Protein AF-A0A2S6T7G2-F1 (afdb_monomer_lite)

Secondary structure (DSSP, 8-state):
-HHHHHT--S-TTHHHHHHHHHHHHHHHHH-EEEEETTTSHHHHHHHHHHHHTT-SEEEEEES-HHHHHHHHHHHHHSS----SEEEEEE--TTSHHHHHHHHH----SEEEE-------

Structure (mmCIF, N/CA/C/O backbone):
data_AF-A0A2S6T7G2-F1
#
_entry.id   AF-A0A2S6T7G2-F1
#
loop_
_atom_site.group_PDB
_atom_site.id
_atom_site.type_symbol
_atom_site.label_atom_id
_atom_site.label_alt_id
_atom_site.label_comp_id
_atom_site.label_asym_id
_atom_site.label_entity_id
_atom_site.label_seq_id
_atom_site.pdbx_PDB_ins_code
_atom_site.Cartn_x
_atom_site.Cartn_y
_atom_site.Cartn_z
_atom_site.occupancy
_atom_site.B_iso_or_equiv
_atom_site.auth_seq_id
_atom_site.auth_comp_id
_atom_site.auth_asym_id
_atom_site.auth_atom_id
_atom_site.pdbx_PDB_model_num
ATOM 1 N N . MET A 1 1 ? 19.749 3.177 -12.377 1.00 68.62 1 MET A N 1
ATOM 2 C CA . MET A 1 1 ? 19.910 1.709 -12.486 1.00 68.62 1 MET A CA 1
ATOM 3 C C . MET A 1 1 ? 18.834 1.037 -13.349 1.00 68.62 1 MET A C 1
ATOM 5 O O . MET A 1 1 ? 19.197 0.583 -14.418 1.00 68.62 1 MET A O 1
ATOM 9 N N . ILE A 1 2 ? 17.538 0.976 -12.985 1.00 82.56 2 ILE A N 1
ATOM 10 C CA . ILE A 1 2 ? 16.505 0.377 -1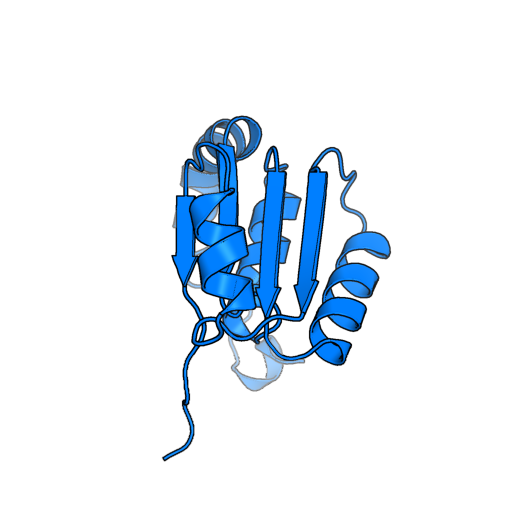3.880 1.00 82.56 2 ILE A CA 1
ATOM 11 C C . ILE A 1 2 ? 16.219 1.257 -15.110 1.00 82.56 2 ILE A C 1
ATOM 13 O O . ILE A 1 2 ? 16.160 0.752 -16.223 1.00 82.56 2 ILE A O 1
ATOM 17 N N . GLU A 1 3 ? 16.088 2.570 -14.927 1.00 83.06 3 GLU A N 1
ATOM 18 C CA . GLU A 1 3 ? 15.841 3.527 -16.020 1.00 83.06 3 GLU A CA 1
ATOM 19 C C . GLU A 1 3 ? 16.959 3.518 -17.073 1.00 83.06 3 GLU A C 1
ATOM 21 O O . GLU A 1 3 ? 16.685 3.473 -18.270 1.00 83.06 3 GLU A O 1
ATOM 26 N N . GLU A 1 4 ? 18.217 3.459 -16.623 1.00 89.94 4 GLU A N 1
ATOM 27 C CA . GLU A 1 4 ? 19.400 3.325 -17.486 1.00 89.94 4 GLU A CA 1
ATOM 28 C C . GLU A 1 4 ? 19.400 1.998 -18.253 1.00 89.94 4 GLU A C 1
ATOM 30 O O . GLU A 1 4 ? 19.684 1.987 -19.447 1.00 89.94 4 GLU A O 1
ATOM 35 N N . LEU A 1 5 ? 19.037 0.889 -17.594 1.00 91.81 5 LEU A N 1
ATOM 36 C CA . LEU A 1 5 ? 18.930 -0.428 -18.236 1.00 91.81 5 LEU A CA 1
ATOM 37 C C . LEU A 1 5 ? 17.837 -0.463 -19.310 1.00 91.81 5 LEU A C 1
ATOM 39 O O . LEU A 1 5 ? 17.988 -1.146 -20.319 1.00 91.81 5 LEU A O 1
ATOM 43 N N . LEU A 1 6 ? 16.736 0.256 -19.091 1.00 92.12 6 LEU A N 1
ATOM 44 C CA . LEU A 1 6 ? 15.605 0.306 -20.017 1.00 92.12 6 LEU A CA 1
ATOM 45 C C . LEU A 1 6 ? 15.725 1.425 -21.061 1.00 92.12 6 LEU A C 1
ATOM 47 O O . LEU A 1 6 ? 14.897 1.483 -21.970 1.00 92.12 6 LEU A O 1
ATOM 51 N N . GLY A 1 7 ? 16.707 2.324 -20.928 1.00 92.06 7 GLY A N 1
ATOM 52 C CA . GLY A 1 7 ? 16.816 3.536 -21.744 1.00 92.06 7 GLY A CA 1
ATOM 53 C C . GLY A 1 7 ? 15.603 4.465 -21.607 1.00 92.06 7 GLY A C 1
ATOM 54 O O . GLY A 1 7 ? 15.262 5.176 -22.550 1.00 92.06 7 GLY A O 1
ATOM 55 N N . ARG A 1 8 ? 14.910 4.420 -20.461 1.00 88.38 8 ARG A N 1
ATOM 56 C CA . ARG A 1 8 ? 13.680 5.177 -20.188 1.00 88.38 8 ARG A CA 1
ATOM 57 C C . ARG A 1 8 ? 13.848 5.970 -18.904 1.00 88.38 8 ARG A C 1
ATOM 59 O O . ARG A 1 8 ? 13.723 5.408 -17.823 1.00 88.38 8 ARG A O 1
ATOM 66 N N . PHE A 1 9 ? 14.113 7.262 -19.054 1.00 89.81 9 PHE A N 1
ATOM 67 C CA . PHE A 1 9 ? 14.349 8.193 -17.945 1.00 89.81 9 PHE A CA 1
ATOM 68 C C . PHE A 1 9 ? 13.085 8.926 -17.486 1.00 89.81 9 PHE A C 1
ATOM 70 O O . PHE A 1 9 ? 13.090 9.575 -16.448 1.00 89.81 9 PHE A O 1
ATOM 77 N N . GLU A 1 10 ? 11.998 8.822 -18.251 1.00 87.31 10 GLU A N 1
ATOM 78 C CA . GLU A 1 10 ? 10.711 9.413 -17.900 1.00 87.31 10 GLU A CA 1
ATOM 79 C C . GLU A 1 10 ? 9.617 8.348 -17.908 1.00 87.31 10 GLU A C 1
ATOM 81 O O . GLU A 1 10 ? 9.566 7.472 -18.780 1.00 87.31 10 GLU A O 1
ATOM 86 N N . SER A 1 11 ? 8.721 8.428 -16.922 1.00 88.69 11 SER A N 1
ATOM 87 C CA . SER A 1 11 ? 7.520 7.600 -16.897 1.00 88.69 11 SER A CA 1
ATOM 88 C C . SER A 1 11 ? 6.578 8.028 -18.019 1.00 88.69 11 SER A C 1
ATOM 90 O O . SER A 1 11 ? 6.274 9.213 -18.166 1.00 88.69 11 SER A O 1
ATOM 92 N N . VAL A 1 12 ? 6.031 7.055 -18.749 1.00 91.19 12 VAL A N 1
ATOM 93 C CA . VAL A 1 12 ? 5.001 7.300 -19.774 1.00 91.19 12 VAL A CA 1
ATOM 94 C C . VAL A 1 12 ? 3.708 7.888 -19.195 1.00 91.19 12 VAL A C 1
ATOM 96 O O . VAL A 1 12 ? 2.911 8.438 -19.941 1.00 91.19 12 VAL A O 1
ATOM 99 N N . PHE A 1 13 ? 3.520 7.812 -17.873 1.00 93.38 13 PHE A N 1
ATOM 100 C CA . PHE A 1 13 ? 2.359 8.352 -17.162 1.00 93.38 13 PHE A CA 1
ATOM 101 C C . PHE A 1 13 ? 2.640 9.691 -16.468 1.00 93.38 13 PHE A C 1
ATOM 103 O O . PHE A 1 13 ? 1.817 10.144 -15.680 1.00 93.38 13 PHE A O 1
ATOM 110 N N . THR A 1 14 ? 3.796 10.326 -16.702 1.00 93.06 14 THR A N 1
ATOM 111 C CA . THR A 1 14 ? 4.186 11.550 -15.973 1.00 93.06 14 THR A CA 1
ATOM 112 C C . THR A 1 14 ? 3.153 12.663 -16.136 1.00 93.06 14 THR A C 1
ATOM 114 O O . THR A 1 14 ? 2.716 13.243 -15.144 1.00 93.06 14 THR A O 1
ATOM 117 N N . SER A 1 15 ? 2.731 12.943 -17.370 1.00 94.69 15 SER A N 1
ATOM 118 C CA . SER A 1 15 ? 1.760 14.003 -17.656 1.00 94.69 15 SER A CA 1
ATOM 119 C C . SER A 1 15 ? 0.401 13.720 -17.015 1.00 94.69 15 SER A C 1
ATOM 121 O O . SER A 1 15 ? -0.127 14.580 -16.314 1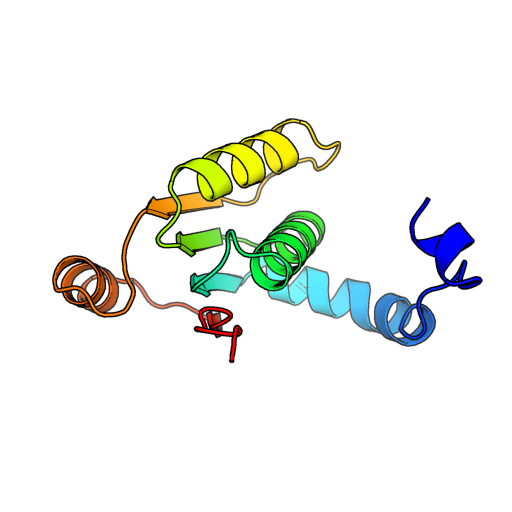.00 94.69 15 SER A O 1
ATOM 123 N N . ASP A 1 16 ? -0.117 12.501 -17.181 1.00 96.62 16 ASP A N 1
ATOM 124 C CA . ASP A 1 16 ? -1.407 12.094 -16.612 1.00 96.62 16 ASP A CA 1
ATOM 125 C C . ASP A 1 16 ? -1.381 12.133 -15.082 1.00 96.62 16 ASP A C 1
ATOM 127 O O . ASP A 1 16 ? -2.302 12.645 -14.444 1.00 96.62 16 ASP A O 1
ATOM 131 N N . PHE A 1 17 ? -0.289 11.652 -14.484 1.00 94.50 17 PHE A N 1
ATOM 132 C CA . PHE A 1 17 ? -0.110 11.669 -13.040 1.00 94.50 17 PHE A CA 1
ATOM 133 C C . PHE A 1 17 ? -0.113 13.096 -12.501 1.00 94.50 17 PHE A C 1
ATOM 135 O O . PHE A 1 17 ? -0.818 13.372 -11.538 1.00 94.50 17 PHE A O 1
ATOM 142 N N . MET A 1 18 ? 0.631 14.015 -13.124 1.00 95.19 18 MET A N 1
ATOM 143 C CA . MET A 1 18 ? 0.701 15.408 -12.672 1.00 95.19 18 MET A CA 1
ATOM 144 C C . MET A 1 18 ? -0.648 16.126 -12.784 1.00 95.19 18 MET A C 1
ATOM 146 O O . MET A 1 18 ? -0.958 16.943 -11.922 1.00 95.19 18 MET A O 1
ATOM 150 N N . LEU A 1 19 ? -1.462 15.794 -13.790 1.00 97.31 19 LEU A N 1
ATOM 151 C CA . LEU A 1 19 ? -2.813 16.343 -13.944 1.00 97.31 19 LEU A CA 1
ATOM 152 C C . LEU A 1 19 ? -3.789 15.813 -12.885 1.00 97.31 19 LEU A C 1
ATOM 154 O O . LEU A 1 19 ? -4.635 16.563 -12.407 1.00 97.31 19 LEU A O 1
ATOM 158 N N . ALA A 1 20 ? -3.677 14.537 -12.511 1.00 96.62 20 ALA A N 1
ATOM 159 C CA . ALA A 1 20 ? -4.590 13.899 -11.564 1.00 96.62 20 ALA A CA 1
ATOM 160 C C . ALA A 1 20 ? -4.128 13.985 -10.099 1.00 96.62 20 ALA A C 1
ATOM 162 O O . ALA A 1 20 ? -4.915 13.700 -9.197 1.00 96.62 20 ALA A O 1
ATOM 163 N N . LYS A 1 21 ? -2.861 14.336 -9.842 1.00 95.69 21 LYS A N 1
ATOM 164 C CA . LYS A 1 21 ? -2.207 14.188 -8.533 1.00 95.69 21 LYS A CA 1
ATOM 165 C C . LYS A 1 21 ? -2.980 14.835 -7.394 1.00 95.69 21 LYS A C 1
ATOM 167 O O . LYS A 1 21 ? -3.178 14.188 -6.370 1.00 95.69 21 LYS A O 1
ATOM 172 N N . ASP A 1 22 ? -3.407 16.081 -7.565 1.00 96.81 22 ASP A N 1
ATOM 173 C CA . ASP A 1 22 ? -4.077 16.823 -6.496 1.00 96.81 22 ASP A CA 1
ATOM 174 C C . ASP A 1 22 ? -5.459 16.237 -6.195 1.00 96.81 22 ASP A C 1
ATOM 176 O O . ASP A 1 22 ? -5.806 16.057 -5.032 1.00 96.81 22 ASP A O 1
ATOM 180 N N . THR A 1 23 ? -6.207 15.833 -7.226 1.00 97.94 23 THR A N 1
ATOM 181 C CA . THR A 1 23 ? -7.486 15.127 -7.065 1.00 97.94 23 THR A CA 1
ATOM 182 C C . THR A 1 23 ? -7.300 13.764 -6.400 1.00 97.94 23 THR A C 1
ATOM 184 O O . THR A 1 23 ? -8.046 13.420 -5.488 1.00 97.94 23 THR A O 1
ATOM 187 N N . MET A 1 24 ? -6.285 12.995 -6.808 1.00 96.81 24 MET A N 1
ATOM 188 C CA . MET A 1 24 ? -5.974 11.703 -6.190 1.00 96.81 24 MET A CA 1
ATOM 189 C C . MET A 1 24 ? -5.556 11.860 -4.732 1.00 96.81 24 MET A C 1
ATOM 191 O O . MET A 1 24 ? -5.955 11.053 -3.900 1.00 96.81 24 MET A O 1
ATOM 195 N N . LYS A 1 25 ? -4.763 12.888 -4.414 1.00 96.19 25 LYS A N 1
ATOM 196 C CA . LYS A 1 25 ? -4.354 13.192 -3.041 1.00 96.19 25 LYS A CA 1
ATOM 197 C C . LYS A 1 25 ? -5.562 13.562 -2.185 1.00 96.19 25 LYS A C 1
ATOM 199 O O . LYS A 1 25 ? -5.728 13.021 -1.096 1.00 96.19 25 LYS A O 1
ATOM 204 N N . ASP A 1 26 ? -6.405 14.459 -2.686 1.00 97.19 26 ASP A N 1
ATOM 205 C CA . ASP A 1 26 ? -7.621 14.893 -2.004 1.00 97.19 26 ASP A CA 1
ATOM 206 C C . ASP A 1 26 ? -8.530 13.696 -1.675 1.00 97.19 26 ASP A C 1
ATOM 208 O O . ASP A 1 26 ? -8.936 13.519 -0.525 1.00 97.19 26 ASP A O 1
ATOM 212 N N . GLU A 1 27 ? -8.749 12.808 -2.646 1.00 97.88 27 GLU A N 1
ATOM 213 C CA . GLU A 1 27 ? -9.544 11.596 -2.454 1.00 97.88 27 GLU A CA 1
ATOM 214 C C . GLU A 1 27 ? -8.883 10.591 -1.504 1.00 97.88 27 GLU A C 1
ATOM 216 O O . GLU A 1 27 ? -9.516 10.117 -0.556 1.00 97.88 27 GLU A O 1
ATOM 221 N N . ALA A 1 28 ? -7.597 10.292 -1.703 1.00 96.62 28 ALA A N 1
ATOM 222 C CA . ALA A 1 28 ? -6.861 9.357 -0.860 1.00 96.62 28 ALA A CA 1
ATOM 223 C C . ALA A 1 28 ? -6.871 9.806 0.606 1.00 96.62 28 ALA A C 1
ATOM 225 O O . ALA A 1 28 ? -7.108 8.986 1.495 1.00 96.62 28 ALA A O 1
ATOM 226 N N . SER A 1 29 ? -6.697 11.105 0.866 1.00 96.31 29 SER A N 1
ATOM 227 C CA . SER A 1 29 ? -6.621 11.665 2.221 1.00 96.31 29 SER A CA 1
ATOM 228 C C . SER A 1 29 ? -7.882 11.468 3.066 1.00 96.31 29 SER A C 1
ATOM 230 O O . SER A 1 29 ? -7.826 11.517 4.296 1.00 96.31 29 SER A O 1
ATOM 232 N N . ARG A 1 30 ? -9.026 11.196 2.427 1.00 96.62 30 ARG A N 1
ATOM 233 C CA . ARG A 1 30 ? -10.295 10.884 3.100 1.00 96.62 30 ARG A CA 1
ATOM 234 C C . ARG A 1 30 ? -10.630 9.397 3.114 1.00 96.62 30 ARG A C 1
ATOM 236 O O . ARG A 1 30 ? -11.512 8.996 3.874 1.00 96.62 30 ARG A O 1
ATOM 243 N N . SER A 1 31 ? -9.917 8.606 2.320 1.00 97.62 31 SER A N 1
ATOM 244 C CA . SER A 1 31 ? -10.288 7.240 1.973 1.00 97.62 31 SER A CA 1
ATOM 245 C C . SER A 1 31 ? -9.450 6.190 2.687 1.00 97.62 31 SER A C 1
ATOM 247 O O . SER A 1 31 ? -8.264 6.368 2.977 1.00 97.62 31 SER A O 1
ATOM 249 N N . THR A 1 32 ? -10.084 5.060 2.953 1.00 97.38 32 THR A N 1
ATOM 250 C CA . THR A 1 32 ? -9.499 3.872 3.565 1.00 97.38 32 THR A CA 1
ATOM 251 C C . THR A 1 32 ? -9.271 2.787 2.517 1.00 97.38 32 THR A C 1
ATOM 253 O O . THR A 1 32 ? -10.107 2.551 1.644 1.00 97.38 32 THR A O 1
ATOM 256 N N . PHE A 1 33 ? -8.118 2.128 2.598 1.00 98.12 33 PHE A N 1
ATOM 257 C CA . PHE A 1 33 ? -7.665 1.164 1.601 1.00 98.12 33 PHE A CA 1
ATOM 258 C C . PHE A 1 33 ? -7.327 -0.170 2.256 1.00 98.12 33 PHE A C 1
ATOM 260 O O . PHE A 1 33 ? -6.598 -0.208 3.246 1.00 98.12 33 PHE A O 1
ATOM 267 N N . VAL A 1 34 ? -7.774 -1.267 1.651 1.00 98.06 34 VAL A N 1
ATOM 268 C CA . VAL A 1 34 ? -7.264 -2.614 1.927 1.00 98.06 34 VAL A CA 1
ATOM 269 C C . VAL A 1 34 ? -6.521 -3.102 0.696 1.00 98.06 34 VAL A C 1
ATOM 271 O O . VAL A 1 34 ? -7.074 -3.122 -0.404 1.00 98.06 34 VAL A O 1
ATOM 274 N N . VAL A 1 35 ? -5.263 -3.497 0.875 1.00 98.25 35 VAL A N 1
ATOM 275 C CA . VAL A 1 35 ? -4.384 -3.941 -0.208 1.00 98.25 35 VAL A CA 1
ATOM 276 C C . VAL A 1 35 ? -3.973 -5.392 0.027 1.00 98.25 35 VAL A C 1
ATOM 278 O O . VAL A 1 35 ? -3.118 -5.670 0.865 1.00 98.25 35 VAL A O 1
ATOM 281 N N . ILE A 1 36 ? -4.571 -6.315 -0.726 1.00 98.06 36 ILE A N 1
ATOM 282 C CA . ILE A 1 36 ? -4.271 -7.754 -0.690 1.00 98.06 36 ILE A CA 1
ATOM 283 C C . ILE A 1 36 ? -3.106 -8.056 -1.638 1.00 98.06 36 ILE A C 1
ATOM 285 O O . ILE A 1 36 ? -3.067 -7.550 -2.760 1.00 98.06 36 ILE A O 1
ATOM 289 N N . GLY A 1 37 ? -2.146 -8.876 -1.206 1.00 98.00 37 GLY A N 1
ATOM 290 C CA . GLY A 1 37 ? -0.866 -9.041 -1.906 1.00 98.00 37 GLY A CA 1
ATOM 291 C C . GLY A 1 37 ? -0.014 -7.769 -1.843 1.00 98.00 37 GLY A C 1
ATOM 292 O O . GLY A 1 37 ? 0.750 -7.467 -2.766 1.00 98.00 37 GLY A O 1
ATOM 293 N N . GLY A 1 38 ? -0.210 -6.968 -0.792 1.00 97.94 38 GLY A N 1
ATOM 294 C CA . GLY A 1 38 ? 0.343 -5.625 -0.679 1.00 97.94 38 GLY A CA 1
ATOM 295 C C . GLY A 1 38 ? 1.851 -5.576 -0.423 1.00 97.94 38 GLY A C 1
ATOM 296 O O . GLY A 1 38 ? 2.450 -4.523 -0.613 1.00 97.94 38 GLY A O 1
ATOM 297 N N . ALA A 1 39 ? 2.484 -6.694 -0.060 1.00 97.81 39 ALA A N 1
ATOM 298 C CA . ALA A 1 39 ? 3.937 -6.797 0.078 1.00 97.81 39 ALA A CA 1
ATOM 299 C C . ALA A 1 39 ? 4.620 -7.373 -1.177 1.00 97.81 39 ALA A C 1
ATOM 301 O O . ALA A 1 39 ? 5.849 -7.418 -1.256 1.00 97.81 39 ALA A O 1
ATOM 302 N N . GLY A 1 40 ? 3.846 -7.785 -2.185 1.00 9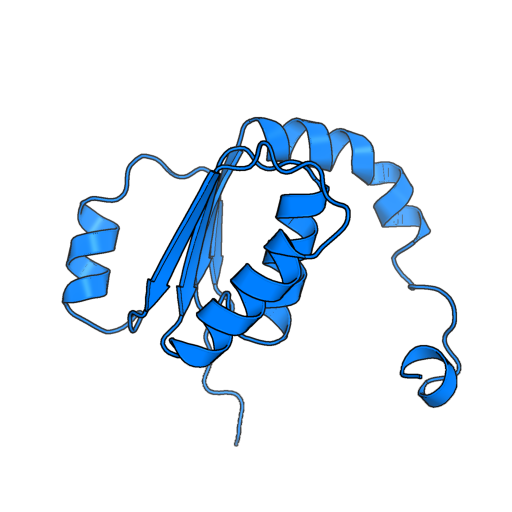6.31 40 GLY A N 1
ATOM 303 C CA . GLY A 1 40 ? 4.353 -8.142 -3.508 1.00 96.31 40 GLY A CA 1
ATOM 304 C C . GLY A 1 40 ? 4.932 -6.943 -4.271 1.00 96.31 40 GLY A C 1
ATOM 305 O O . GLY A 1 40 ? 4.807 -5.789 -3.867 1.00 96.31 40 GLY A O 1
ATOM 306 N N . THR A 1 41 ? 5.554 -7.187 -5.427 1.00 96.06 41 THR A N 1
ATOM 307 C CA . THR A 1 41 ? 6.220 -6.128 -6.213 1.00 96.06 41 THR A CA 1
ATOM 308 C C . THR A 1 41 ? 5.273 -4.993 -6.620 1.00 96.06 41 THR A C 1
ATOM 310 O O . THR A 1 41 ? 5.607 -3.827 -6.441 1.00 96.06 41 THR A O 1
ATOM 313 N N . ILE A 1 42 ? 4.086 -5.318 -7.146 1.00 97.50 42 ILE A N 1
ATOM 314 C CA . ILE A 1 42 ? 3.097 -4.307 -7.558 1.00 97.50 42 ILE A CA 1
ATOM 315 C C . ILE A 1 42 ? 2.394 -3.726 -6.329 1.00 97.50 42 ILE A C 1
ATOM 317 O O . ILE A 1 42 ? 2.313 -2.507 -6.195 1.00 97.50 42 ILE A O 1
ATOM 321 N N . GLY A 1 43 ? 1.948 -4.586 -5.407 1.00 98.19 43 GLY A N 1
ATOM 322 C CA . GLY A 1 43 ? 1.263 -4.165 -4.186 1.00 98.19 43 GLY A CA 1
ATOM 323 C C . GLY A 1 43 ? 2.083 -3.167 -3.370 1.00 98.19 43 GLY A C 1
ATOM 324 O O . GLY A 1 43 ? 1.575 -2.110 -3.013 1.00 98.19 43 GLY A O 1
ATOM 325 N N . SER A 1 44 ? 3.377 -3.430 -3.179 1.00 97.69 44 SER A N 1
ATOM 326 C CA . SER A 1 44 ? 4.262 -2.542 -2.415 1.00 97.69 44 SER A CA 1
ATOM 327 C C . SER A 1 44 ? 4.467 -1.189 -3.094 1.00 97.69 44 SER A C 1
ATOM 329 O O . SER A 1 44 ? 4.524 -0.168 -2.410 1.00 97.69 44 SER A O 1
ATOM 331 N N . ALA A 1 45 ? 4.537 -1.148 -4.429 1.00 97.00 45 ALA A N 1
ATOM 332 C CA . ALA A 1 45 ? 4.596 0.104 -5.178 1.00 97.00 45 ALA A CA 1
ATOM 333 C C . ALA A 1 45 ? 3.304 0.922 -5.009 1.00 97.00 45 ALA A C 1
ATOM 335 O O . ALA A 1 45 ? 3.367 2.132 -4.794 1.00 97.00 45 ALA A O 1
ATOM 336 N N . VAL A 1 46 ? 2.143 0.261 -5.032 1.00 98.19 46 VAL A N 1
ATOM 337 C CA . VAL A 1 46 ? 0.839 0.905 -4.817 1.00 98.19 46 VAL A CA 1
ATOM 338 C C . VAL A 1 46 ? 0.685 1.395 -3.377 1.00 98.19 46 VAL A C 1
ATOM 340 O O . VAL A 1 46 ? 0.270 2.531 -3.174 1.00 98.19 46 VAL A O 1
ATOM 343 N N . VAL A 1 47 ? 1.084 0.608 -2.372 1.00 97.88 47 VAL A N 1
ATOM 344 C CA . VAL A 1 47 ? 1.069 1.045 -0.964 1.00 97.88 47 VAL A CA 1
ATOM 345 C C . VAL A 1 47 ? 1.934 2.293 -0.780 1.00 97.88 47 VAL A C 1
ATOM 347 O O . VAL A 1 47 ? 1.474 3.273 -0.200 1.00 97.88 47 VAL A O 1
ATOM 350 N N . LYS A 1 48 ? 3.160 2.309 -1.318 1.00 96.00 48 LYS A N 1
ATOM 351 C CA . LYS A 1 48 ? 4.045 3.486 -1.241 1.00 96.00 48 LYS A CA 1
ATOM 352 C C . LYS A 1 48 ? 3.448 4.705 -1.946 1.00 96.00 48 LYS A C 1
ATOM 354 O O . LYS A 1 48 ? 3.559 5.814 -1.427 1.00 96.00 48 LYS A O 1
ATOM 359 N N . LEU A 1 49 ? 2.783 4.507 -3.086 1.00 95.56 49 LEU A N 1
ATOM 360 C CA . LEU A 1 49 ? 2.060 5.577 -3.771 1.00 95.56 49 LEU A CA 1
ATOM 361 C C . LEU A 1 49 ? 0.945 6.148 -2.883 1.00 95.56 49 LEU A C 1
ATOM 363 O O . LEU A 1 49 ? 0.900 7.359 -2.689 1.00 95.56 49 LEU A O 1
ATOM 367 N N . LEU A 1 50 ? 0.101 5.301 -2.293 1.00 96.62 50 LEU A N 1
ATOM 368 C CA . LEU A 1 50 ? -0.979 5.730 -1.398 1.00 96.62 50 LEU A CA 1
ATOM 369 C C . LEU A 1 50 ? -0.452 6.476 -0.162 1.00 96.62 50 LEU A C 1
ATOM 371 O O . LEU A 1 50 ? -1.019 7.496 0.222 1.00 96.62 50 LEU A O 1
ATOM 375 N N . VAL A 1 51 ? 0.669 6.030 0.413 1.00 96.12 51 VAL A N 1
ATOM 376 C CA . VAL A 1 51 ? 1.350 6.755 1.500 1.00 96.12 51 VAL A CA 1
ATOM 377 C C . VAL A 1 51 ? 1.822 8.134 1.033 1.00 96.12 51 VAL A C 1
ATOM 379 O O . VAL A 1 51 ? 1.635 9.120 1.740 1.00 96.12 51 VAL A O 1
ATOM 382 N N . SER A 1 52 ? 2.397 8.240 -0.170 1.00 93.75 52 SER A N 1
ATOM 383 C CA . SER A 1 52 ? 2.838 9.529 -0.728 1.00 93.75 52 SER A CA 1
ATOM 384 C C . SER A 1 52 ? 1.684 10.489 -1.054 1.00 93.75 52 SER A C 1
ATOM 386 O O . SER A 1 52 ? 1.888 11.701 -1.123 1.00 93.75 52 SER A O 1
ATOM 388 N N . LEU A 1 53 ? 0.480 9.943 -1.243 1.00 94.38 53 LEU A N 1
ATOM 389 C CA . LEU A 1 53 ? -0.774 10.674 -1.414 1.00 94.38 53 LEU A CA 1
ATOM 390 C C . LEU A 1 53 ? -1.488 10.936 -0.078 1.00 94.38 53 LEU A C 1
ATOM 392 O O . LEU A 1 53 ? -2.609 11.428 -0.086 1.00 94.38 53 LEU A O 1
ATOM 396 N N . GLU A 1 54 ? -0.842 10.640 1.055 1.00 95.31 54 GLU A N 1
ATOM 397 C CA . GLU A 1 54 ? -1.365 10.875 2.406 1.00 95.31 54 GLU A CA 1
ATOM 398 C C . GLU A 1 54 ? -2.714 10.187 2.650 1.00 95.31 54 GLU A C 1
ATOM 400 O O . GLU A 1 54 ? -3.598 10.760 3.282 1.00 95.31 54 GLU A O 1
ATOM 405 N N . ALA A 1 55 ? -2.874 8.950 2.161 1.00 96.44 55 ALA A N 1
ATOM 406 C CA . ALA A 1 55 ? -4.093 8.176 2.379 1.00 96.44 55 ALA A CA 1
ATOM 407 C C . ALA A 1 55 ? -4.496 8.137 3.864 1.00 96.44 55 ALA A C 1
ATOM 409 O O . ALA A 1 55 ? -3.623 8.089 4.733 1.00 96.44 55 ALA A O 1
ATOM 410 N N . LYS A 1 56 ? -5.799 8.117 4.173 1.00 96.12 56 LYS A N 1
ATOM 411 C CA . LYS A 1 56 ? -6.274 8.135 5.569 1.00 96.12 56 LYS A CA 1
ATOM 412 C C . LYS A 1 56 ? -5.809 6.902 6.344 1.00 96.12 56 LYS A C 1
ATOM 414 O O . LYS A 1 56 ? -5.197 7.021 7.404 1.00 96.12 56 LYS A O 1
ATOM 419 N N . LYS A 1 57 ? -6.108 5.717 5.807 1.00 96.19 57 LYS A N 1
ATOM 420 C CA . LYS A 1 57 ? -5.742 4.424 6.396 1.00 96.19 57 LYS A CA 1
ATOM 421 C C . LYS A 1 57 ? -5.433 3.408 5.308 1.00 96.19 57 LYS A C 1
ATOM 423 O O . LYS A 1 57 ? -6.163 3.329 4.322 1.00 96.19 57 LYS A O 1
ATOM 428 N N . ILE A 1 58 ? -4.386 2.616 5.509 1.00 97.38 58 ILE A N 1
ATOM 429 C CA . ILE A 1 58 ? -4.012 1.510 4.629 1.00 97.38 58 ILE A CA 1
ATOM 430 C C . ILE A 1 58 ? -3.846 0.249 5.474 1.00 97.38 58 ILE A C 1
ATOM 432 O O . ILE A 1 58 ? -3.015 0.201 6.379 1.00 97.38 58 ILE A O 1
ATOM 436 N N . GLN A 1 59 ? -4.611 -0.786 5.150 1.00 97.56 59 GLN A N 1
ATOM 437 C CA . GLN A 1 59 ? -4.442 -2.127 5.691 1.00 97.56 59 GLN A CA 1
ATOM 438 C C . GLN A 1 59 ? -3.790 -3.007 4.626 1.00 97.56 5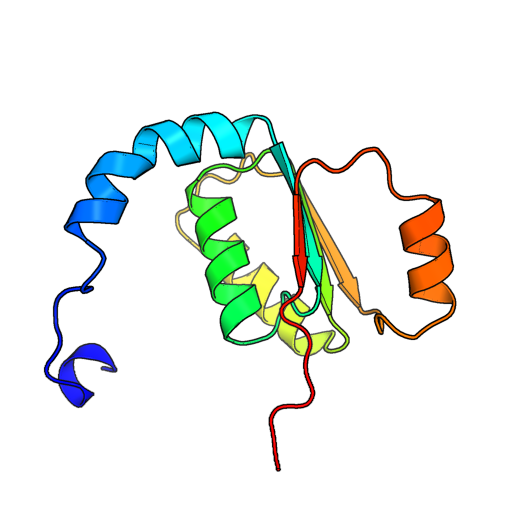9 GLN A C 1
ATOM 440 O O . GLN A 1 59 ? -4.347 -3.228 3.551 1.00 97.56 59 GLN A O 1
ATOM 445 N N . VAL A 1 60 ? -2.583 -3.485 4.904 1.00 98.00 60 VAL A N 1
ATOM 446 C CA . VAL A 1 60 ? -1.793 -4.301 3.979 1.00 98.00 60 VAL A CA 1
ATOM 447 C C . VAL A 1 60 ? -1.932 -5.765 4.374 1.00 98.00 60 VAL A C 1
ATOM 449 O O . VAL A 1 60 ? -1.563 -6.137 5.484 1.00 98.00 60 VAL A O 1
ATOM 452 N N . VAL A 1 61 ? -2.434 -6.603 3.471 1.00 97.94 61 VAL A N 1
ATOM 453 C CA . VAL A 1 61 ? -2.565 -8.051 3.678 1.00 97.94 61 VAL A CA 1
ATOM 454 C C . VAL A 1 61 ? -1.624 -8.768 2.721 1.00 97.94 61 VAL A C 1
ATOM 456 O O . VAL A 1 61 ? -1.683 -8.553 1.510 1.00 97.94 61 VAL A O 1
ATOM 459 N N . ASP A 1 62 ? -0.748 -9.617 3.244 1.00 98.31 62 ASP A N 1
ATOM 460 C CA . ASP A 1 62 ? 0.140 -10.455 2.437 1.00 98.31 62 ASP A CA 1
ATOM 461 C C . ASP A 1 62 ? 0.511 -11.727 3.205 1.00 98.31 62 ASP A C 1
ATOM 463 O O . ASP A 1 62 ? 0.558 -11.716 4.430 1.00 98.31 62 ASP A O 1
ATOM 467 N N . ILE A 1 63 ? 0.814 -12.814 2.499 1.00 97.44 63 ILE A N 1
ATOM 468 C CA . ILE A 1 63 ? 1.260 -14.066 3.128 1.00 97.44 63 ILE A CA 1
ATOM 469 C C . ILE A 1 63 ? 2.697 -13.975 3.654 1.00 97.44 63 ILE A C 1
ATOM 471 O O . ILE A 1 63 ? 3.075 -14.712 4.561 1.00 97.44 63 ILE A O 1
ATOM 475 N N . SER A 1 64 ? 3.521 -13.096 3.076 1.00 97.69 64 SER A N 1
ATOM 476 C CA . SER A 1 64 ? 4.940 -12.992 3.413 1.00 97.69 64 SER A CA 1
ATOM 477 C C . SER A 1 64 ? 5.180 -11.953 4.505 1.00 97.69 64 SER A C 1
ATOM 479 O O . SER A 1 64 ? 5.289 -10.756 4.231 1.00 97.69 64 SER A O 1
ATOM 481 N N . GLU A 1 65 ? 5.344 -12.419 5.745 1.00 97.62 65 GLU A N 1
ATOM 482 C CA . GLU A 1 65 ? 5.727 -11.571 6.883 1.00 97.62 65 GLU A CA 1
ATOM 483 C C . GLU A 1 65 ? 7.028 -10.800 6.608 1.00 97.62 65 GLU A C 1
ATOM 485 O O . GLU A 1 65 ? 7.093 -9.591 6.824 1.00 97.62 65 GLU A O 1
ATOM 490 N N . ASN A 1 66 ? 8.039 -11.465 6.039 1.00 98.00 66 ASN A N 1
ATOM 491 C CA . ASN A 1 66 ? 9.322 -10.838 5.713 1.00 98.00 66 ASN A CA 1
ATOM 492 C C . ASN A 1 66 ? 9.156 -9.660 4.743 1.00 98.00 66 ASN A C 1
ATOM 494 O O . ASN A 1 66 ? 9.747 -8.599 4.942 1.00 98.00 66 ASN A O 1
ATOM 498 N N . ASN A 1 67 ? 8.326 -9.820 3.708 1.00 97.94 67 ASN A N 1
ATOM 499 C CA . ASN A 1 67 ? 8.092 -8.739 2.752 1.00 97.94 67 ASN A CA 1
ATOM 500 C C . ASN A 1 67 ? 7.303 -7.591 3.391 1.00 97.94 67 ASN A C 1
ATOM 502 O O . ASN A 1 67 ? 7.562 -6.432 3.071 1.00 97.94 67 ASN A O 1
ATOM 506 N N . LEU A 1 68 ? 6.362 -7.890 4.296 1.00 98.19 68 LEU A N 1
ATOM 507 C CA . LEU A 1 68 ? 5.651 -6.862 5.060 1.00 98.19 68 LEU A CA 1
ATOM 508 C C . LEU A 1 68 ? 6.623 -6.067 5.936 1.00 98.19 68 LEU A C 1
ATOM 510 O O . LEU A 1 68 ? 6.566 -4.840 5.933 1.00 98.19 68 LEU A O 1
ATOM 514 N N . VAL A 1 69 ? 7.551 -6.734 6.628 1.00 97.88 69 VAL A N 1
ATOM 515 C CA . VAL A 1 69 ? 8.588 -6.069 7.434 1.00 97.88 69 VAL A CA 1
ATOM 516 C C . VAL A 1 69 ? 9.430 -5.132 6.571 1.00 97.88 69 VAL A C 1
ATOM 518 O O . VAL A 1 69 ? 9.586 -3.963 6.926 1.00 97.88 69 VAL A O 1
ATOM 521 N N . GLU A 1 70 ? 9.924 -5.596 5.421 1.00 97.31 70 GLU A N 1
ATOM 522 C CA . GLU A 1 70 ? 10.717 -4.746 4.525 1.00 97.31 70 GLU A CA 1
ATOM 523 C C . GLU A 1 70 ? 9.904 -3.577 3.957 1.00 97.31 70 GLU A C 1
ATOM 525 O O . GLU A 1 70 ? 10.405 -2.453 3.905 1.00 97.31 70 GLU A O 1
ATOM 530 N N . LEU A 1 71 ? 8.635 -3.794 3.599 1.00 97.12 71 LEU A N 1
ATOM 531 C CA . LEU A 1 71 ? 7.746 -2.727 3.139 1.00 97.12 71 LEU A CA 1
ATOM 532 C C . LEU A 1 71 ? 7.556 -1.650 4.213 1.00 97.12 71 LEU A C 1
ATOM 534 O O . LEU A 1 71 ? 7.710 -0.462 3.928 1.00 97.12 71 LEU A O 1
ATOM 538 N N . ILE A 1 72 ? 7.242 -2.052 5.446 1.00 95.50 72 ILE A N 1
ATOM 539 C CA . ILE A 1 72 ? 7.044 -1.115 6.553 1.00 95.50 72 ILE A CA 1
ATOM 540 C C . ILE A 1 72 ? 8.353 -0.396 6.888 1.00 95.50 72 ILE A C 1
ATOM 542 O O . ILE A 1 72 ? 8.336 0.814 7.115 1.00 95.50 72 ILE A O 1
ATOM 546 N N . ARG A 1 73 ? 9.495 -1.094 6.868 1.00 94.44 73 ARG A N 1
ATOM 547 C CA . ARG A 1 73 ? 10.814 -0.489 7.098 1.00 94.44 73 ARG A CA 1
ATOM 548 C C . ARG A 1 73 ? 11.135 0.568 6.047 1.00 94.44 73 ARG A C 1
ATOM 550 O O . ARG A 1 73 ? 11.546 1.667 6.411 1.00 94.44 73 ARG A O 1
ATOM 557 N N . ASP A 1 74 ? 10.892 0.266 4.774 1.00 93.69 74 ASP A N 1
ATOM 558 C CA . ASP A 1 74 ? 11.105 1.204 3.671 1.00 93.69 74 ASP A CA 1
ATOM 559 C C . ASP A 1 74 ? 10.221 2.451 3.837 1.00 93.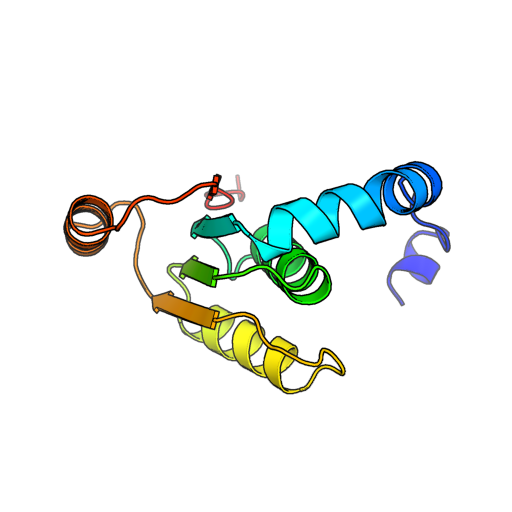69 74 ASP A C 1
ATOM 561 O O . ASP A 1 74 ? 10.730 3.572 3.891 1.00 93.69 74 ASP A O 1
ATOM 565 N N . ILE A 1 75 ? 8.917 2.264 4.082 1.00 93.38 75 ILE A N 1
ATOM 566 C CA . ILE A 1 75 ? 7.970 3.363 4.334 1.00 93.38 75 ILE A CA 1
ATOM 567 C C . ILE A 1 75 ? 8.418 4.228 5.519 1.00 93.38 75 ILE A C 1
ATOM 569 O O . ILE A 1 75 ? 8.441 5.453 5.408 1.00 93.38 75 ILE A O 1
ATOM 573 N N . ARG A 1 76 ? 8.805 3.625 6.647 1.00 90.38 76 ARG A N 1
ATOM 574 C CA . ARG A 1 76 ? 9.214 4.363 7.855 1.00 90.38 76 ARG A CA 1
ATOM 575 C C . ARG A 1 76 ? 10.571 5.052 7.716 1.00 90.38 76 ARG A C 1
ATOM 577 O O . ARG A 1 76 ? 10.809 6.037 8.406 1.00 90.38 76 ARG A O 1
ATOM 584 N N . SER A 1 77 ? 11.446 4.551 6.847 1.00 91.19 77 SER A N 1
ATOM 585 C CA . SER A 1 77 ? 12.745 5.171 6.554 1.00 91.19 77 SER A CA 1
ATOM 586 C C . SER A 1 77 ? 12.679 6.251 5.468 1.00 91.19 77 SER A C 1
ATOM 588 O O . SER A 1 77 ? 13.637 7.000 5.269 1.00 91.19 77 SER A O 1
ATOM 590 N N . SER A 1 78 ? 11.552 6.334 4.760 1.00 85.56 78 SER A N 1
ATOM 591 C CA . SER A 1 78 ? 11.329 7.305 3.696 1.00 85.56 78 SER A CA 1
ATOM 592 C C . SER A 1 78 ? 11.150 8.735 4.228 1.00 85.56 78 SER A C 1
ATOM 594 O O . SER A 1 78 ? 10.900 8.973 5.407 1.00 85.56 78 SER A O 1
ATOM 596 N N . LYS A 1 79 ? 11.234 9.720 3.325 1.00 75.81 79 LYS A N 1
ATOM 597 C CA . LYS A 1 79 ? 11.010 11.142 3.642 1.00 75.81 79 LYS A CA 1
ATOM 598 C C . LYS A 1 79 ? 9.528 11.522 3.764 1.00 75.81 79 LYS A C 1
ATOM 600 O O . LYS A 1 79 ? 9.228 12.708 3.902 1.00 75.81 79 LYS A O 1
ATOM 605 N N . TYR A 1 80 ? 8.602 10.570 3.648 1.00 73.31 80 TYR A N 1
ATOM 606 C CA . TYR A 1 80 ? 7.177 10.873 3.727 1.00 73.31 80 TYR A CA 1
ATOM 607 C C . TYR A 1 80 ? 6.811 11.247 5.168 1.00 73.31 80 TYR A C 1
ATOM 609 O O . TYR A 1 80 ? 7.089 10.507 6.111 1.00 73.31 80 TYR A O 1
ATOM 617 N N . ASN A 1 81 ? 6.187 12.410 5.351 1.00 58.66 81 ASN A N 1
ATOM 618 C CA . ASN A 1 81 ? 5.638 12.807 6.642 1.00 58.66 81 ASN A CA 1
ATOM 619 C C . ASN A 1 81 ? 4.313 12.050 6.819 1.00 58.66 81 ASN A C 1
ATOM 621 O O . ASN A 1 81 ? 3.306 12.410 6.213 1.00 58.66 81 ASN A O 1
ATOM 625 N N . THR A 1 82 ? 4.335 10.918 7.523 1.00 63.94 82 THR A N 1
ATOM 626 C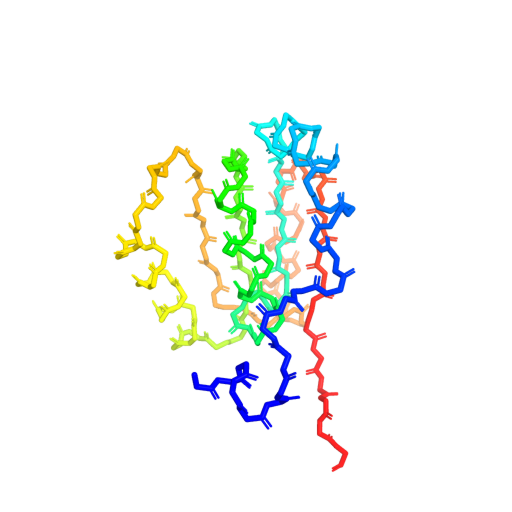 CA . THR A 1 82 ? 3.216 9.963 7.478 1.00 63.94 82 THR A CA 1
ATOM 627 C C . THR A 1 82 ? 2.153 10.286 8.527 1.00 63.94 82 THR A C 1
ATOM 629 O O . THR A 1 82 ? 2.280 9.923 9.692 1.00 63.94 82 THR A O 1
ATOM 632 N N . LEU A 1 83 ? 1.085 10.965 8.096 1.00 81.25 83 LEU A N 1
ATOM 633 C CA . LEU A 1 83 ? -0.195 11.011 8.820 1.00 81.25 83 LEU A CA 1
ATOM 634 C C . LEU A 1 83 ? -1.051 9.759 8.561 1.00 81.25 83 LEU A C 1
ATOM 636 O O . LEU A 1 83 ? -1.988 9.495 9.307 1.00 81.25 83 LEU A O 1
ATOM 640 N N . THR A 1 84 ? -0.720 8.991 7.518 1.00 93.56 84 THR A N 1
ATOM 641 C CA . THR A 1 84 ? -1.402 7.749 7.146 1.00 93.56 84 THR A CA 1
ATOM 642 C C . THR A 1 84 ? -1.313 6.707 8.255 1.00 93.56 84 THR A C 1
ATOM 644 O O . THR A 1 84 ? -0.220 6.297 8.657 1.00 93.56 84 THR A O 1
ATOM 647 N N . GLU A 1 85 ? -2.469 6.223 8.702 1.00 94.88 85 GLU A N 1
ATOM 648 C CA . GLU A 1 85 ? -2.560 5.058 9.577 1.00 94.88 85 GLU A CA 1
ATOM 649 C C . GLU A 1 85 ? -2.259 3.793 8.761 1.00 94.88 85 GLU A C 1
ATOM 651 O O . GLU A 1 85 ? -2.909 3.532 7.749 1.00 94.88 85 GLU A O 1
ATOM 656 N N . ILE A 1 86 ? -1.257 3.011 9.169 1.00 95.38 86 ILE A N 1
ATOM 657 C CA . ILE A 1 86 ? -0.866 1.783 8.467 1.00 95.38 86 ILE A CA 1
ATOM 658 C C . ILE A 1 86 ? -0.971 0.604 9.422 1.00 95.38 86 ILE A C 1
ATOM 660 O O . ILE A 1 86 ? -0.331 0.598 10.474 1.00 95.38 86 ILE A O 1
ATOM 664 N N . GLU A 1 87 ? -1.724 -0.406 9.003 1.00 95.62 87 GLU A N 1
ATOM 665 C CA . GLU A 1 87 ? -1.797 -1.717 9.639 1.00 95.62 87 GLU A CA 1
ATOM 666 C C . GLU A 1 87 ? -1.352 -2.777 8.633 1.00 95.62 87 GLU A C 1
ATOM 668 O O . GLU A 1 87 ? -1.617 -2.668 7.434 1.00 95.62 87 GLU A O 1
ATOM 673 N N . ASN A 1 88 ? -0.671 -3.814 9.106 1.00 95.69 88 ASN A N 1
ATOM 674 C CA . ASN A 1 88 ? -0.206 -4.906 8.268 1.00 95.69 88 ASN A CA 1
ATOM 675 C C . ASN A 1 88 ? -0.564 -6.254 8.883 1.00 95.69 88 ASN A C 1
ATOM 677 O O . ASN A 1 88 ? -0.439 -6.462 10.088 1.00 95.69 88 ASN A O 1
ATOM 681 N N . TYR A 1 89 ? -0.972 -7.177 8.024 1.00 96.88 89 TYR A N 1
ATOM 682 C CA . TYR A 1 89 ? -1.478 -8.479 8.404 1.00 96.88 89 TYR A CA 1
ATOM 683 C C . TYR A 1 89 ? -0.809 -9.567 7.571 1.00 96.88 89 TYR A C 1
ATOM 685 O O . TYR A 1 89 ? -0.981 -9.623 6.352 1.00 96.88 89 TYR A O 1
ATOM 693 N N . ALA A 1 90 ? -0.059 -10.435 8.250 1.00 97.56 90 ALA A N 1
ATOM 694 C CA . ALA A 1 90 ? 0.521 -11.631 7.656 1.00 97.56 90 ALA A CA 1
ATOM 695 C C . ALA A 1 90 ? -0.550 -12.734 7.592 1.00 97.56 90 ALA A C 1
ATOM 697 O O . ALA A 1 90 ? -0.727 -13.482 8.552 1.00 97.56 90 ALA A O 1
ATOM 698 N N . MET A 1 91 ? -1.330 -12.773 6.509 1.00 96.12 91 MET A N 1
ATOM 699 C CA . MET A 1 91 ? -2.457 -13.700 6.339 1.00 96.12 91 MET A CA 1
ATOM 700 C C . MET A 1 91 ? -2.594 -14.151 4.884 1.00 96.12 91 MET A C 1
ATOM 702 O O . MET A 1 91 ? -2.330 -13.387 3.954 1.00 96.12 91 MET A O 1
ATOM 706 N N . ASP A 1 92 ? -3.065 -15.382 4.690 1.00 95.12 92 ASP A N 1
ATOM 707 C CA . ASP A 1 92 ? -3.471 -15.890 3.379 1.00 95.12 92 ASP A CA 1
ATOM 708 C C . ASP A 1 92 ? -4.922 -15.501 3.089 1.00 95.12 92 ASP A C 1
ATOM 710 O O . ASP A 1 92 ? -5.818 -15.768 3.882 1.00 95.12 92 ASP A O 1
ATOM 714 N N . CYS A 1 93 ? -5.162 -14.884 1.929 1.00 92.25 93 CYS A N 1
ATOM 715 C CA . CYS A 1 93 ? -6.495 -14.492 1.472 1.00 92.25 93 CYS A CA 1
ATOM 716 C C . CYS A 1 93 ? -7.485 -15.666 1.334 1.00 92.25 93 CYS A C 1
ATOM 718 O O . CYS A 1 93 ? -8.693 -15.441 1.311 1.00 92.25 93 CYS A O 1
ATOM 720 N N . GLY A 1 94 ? -6.991 -16.904 1.244 1.00 93.31 94 GLY A N 1
ATOM 721 C CA . GLY A 1 94 ? -7.801 -18.120 1.232 1.00 93.31 94 GLY A CA 1
ATOM 722 C C . GLY A 1 94 ? -8.060 -18.736 2.611 1.00 93.31 94 GLY A C 1
ATOM 723 O O . GLY A 1 94 ? -8.737 -19.761 2.680 1.00 93.31 94 GLY A O 1
ATOM 724 N N . SER A 1 95 ? -7.520 -18.170 3.695 1.00 96.25 95 SER A N 1
ATOM 725 C CA . SER A 1 95 ? -7.579 -18.782 5.027 1.00 96.25 95 SER A CA 1
ATOM 726 C C . SER A 1 95 ? -8.823 -18.400 5.834 1.00 96.25 95 SER A C 1
ATOM 728 O O . SER A 1 95 ? -9.515 -17.418 5.550 1.00 96.25 95 SER A O 1
ATOM 730 N N . GLU A 1 96 ? -9.109 -19.168 6.891 1.00 96.88 96 GLU A N 1
ATOM 731 C CA . GLU A 1 96 ? -10.201 -18.849 7.818 1.00 96.88 96 GLU A CA 1
ATOM 732 C C . GLU A 1 96 ? -9.954 -17.540 8.579 1.00 96.88 96 GLU A C 1
ATOM 734 O O . GLU A 1 96 ? -10.898 -16.805 8.880 1.00 96.88 96 GLU A O 1
ATOM 739 N N . GLU A 1 97 ? -8.695 -17.229 8.888 1.00 96.19 97 GLU A N 1
ATOM 740 C CA . GLU A 1 97 ? -8.291 -15.978 9.525 1.00 96.19 97 GLU A CA 1
ATOM 741 C C . GLU A 1 97 ? -8.658 -14.786 8.647 1.00 96.19 97 GLU A C 1
ATOM 743 O O . GLU A 1 97 ? -9.253 -13.830 9.148 1.00 96.19 97 GLU A O 1
ATOM 748 N N . PHE A 1 98 ? -8.398 -14.867 7.337 1.00 95.62 98 PHE A N 1
ATOM 749 C CA . PHE A 1 98 ? -8.794 -13.816 6.407 1.00 95.62 98 PHE A CA 1
ATOM 750 C C . PHE A 1 98 ? -10.313 -13.672 6.324 1.00 95.62 98 PHE A C 1
ATOM 752 O O . PHE A 1 98 ? -10.815 -12.552 6.357 1.00 95.62 98 PHE A O 1
ATOM 759 N N . VAL A 1 99 ? -11.067 -14.777 6.294 1.00 95.81 99 VAL A N 1
ATOM 760 C CA . VAL A 1 99 ? -12.540 -14.724 6.319 1.00 95.81 99 VAL A CA 1
ATOM 761 C C . VAL A 1 99 ? -13.046 -14.021 7.584 1.00 95.81 99 VAL A C 1
ATOM 763 O O . VAL A 1 99 ? -13.951 -13.189 7.515 1.00 95.81 99 VAL A O 1
ATOM 766 N N . ARG A 1 100 ? -12.460 -14.312 8.751 1.00 95.75 100 ARG A N 1
ATOM 767 C CA . ARG A 1 100 ? -12.818 -13.651 10.019 1.00 95.75 100 ARG A CA 1
ATOM 768 C C . ARG A 1 100 ? -12.450 -12.171 10.014 1.00 95.75 100 ARG A C 1
ATOM 770 O O . ARG A 1 100 ? -13.281 -11.357 10.407 1.00 95.75 100 ARG A O 1
ATOM 777 N N . TYR A 1 101 ? -11.250 -11.839 9.547 1.00 94.69 101 TYR A N 1
ATOM 778 C CA . TYR A 1 101 ? -10.790 -10.465 9.361 1.00 94.69 101 TYR A CA 1
ATOM 779 C C . TYR A 1 101 ? -11.739 -9.685 8.445 1.00 94.69 101 TYR A C 1
ATOM 781 O O . TYR A 1 101 ? -12.233 -8.633 8.836 1.00 94.69 101 TYR A O 1
ATOM 789 N N . PHE A 1 102 ? -12.067 -10.231 7.272 1.00 92.75 102 PHE A N 1
ATOM 790 C CA . PHE A 1 102 ? -12.928 -9.587 6.284 1.00 92.75 102 PHE A CA 1
ATOM 791 C C . PHE A 1 102 ? -14.350 -9.362 6.814 1.00 92.75 102 PHE A C 1
ATOM 793 O O . PHE A 1 102 ? -14.931 -8.306 6.595 1.00 92.75 102 PHE A O 1
ATOM 800 N N . ASN A 1 103 ? -14.897 -10.311 7.579 1.00 93.69 103 ASN A N 1
ATOM 801 C CA . ASN A 1 103 ? -16.215 -10.167 8.207 1.00 93.69 103 ASN A CA 1
ATOM 802 C C . ASN A 1 103 ? -16.249 -9.136 9.351 1.00 93.69 103 ASN A C 1
ATOM 804 O O . ASN A 1 103 ? -17.325 -8.666 9.713 1.00 93.69 103 ASN A O 1
ATOM 808 N N . GLN A 1 104 ? -15.100 -8.820 9.952 1.00 91.88 104 GLN A N 1
ATOM 809 C CA . GLN A 1 104 ? -14.960 -7.806 11.006 1.00 91.88 104 GLN A CA 1
ATOM 810 C C . GLN A 1 104 ? -14.461 -6.463 10.471 1.00 91.88 104 GLN A C 1
ATOM 812 O O . GLN A 1 104 ? -14.359 -5.495 11.227 1.00 91.88 104 GLN A O 1
ATOM 817 N N . LEU A 1 105 ? -14.129 -6.413 9.183 1.00 88.12 105 LEU A N 1
ATOM 818 C CA . LEU A 1 105 ? -13.603 -5.238 8.529 1.00 88.12 105 LEU A CA 1
ATOM 819 C C . LEU A 1 105 ? -14.642 -4.111 8.628 1.00 88.12 105 LEU A C 1
ATOM 821 O O . LEU A 1 105 ? -15.806 -4.319 8.269 1.00 88.12 105 LEU A O 1
ATOM 825 N N . PRO A 1 106 ? -14.268 -2.918 9.124 1.00 79.69 106 PRO A N 1
ATOM 826 C CA . PRO A 1 106 ? -15.151 -1.765 9.037 1.00 79.69 106 PRO A CA 1
ATOM 827 C C . PRO A 1 106 ? -15.420 -1.420 7.565 1.00 79.69 106 PRO A C 1
ATOM 829 O O . PRO A 1 106 ? -14.820 -1.989 6.654 1.00 79.69 106 PRO A O 1
ATOM 832 N N . SER A 1 107 ? -16.308 -0.455 7.319 1.00 87.56 107 SER A N 1
ATOM 833 C CA . SER A 1 107 ? -16.492 0.079 5.965 1.00 87.56 107 SER A CA 1
ATOM 834 C C . SER A 1 107 ? -15.143 0.518 5.388 1.00 87.56 107 SER A C 1
ATOM 836 O O . SER A 1 107 ? -14.449 1.328 6.003 1.00 87.56 107 SER A O 1
ATOM 838 N N . VAL A 1 108 ? -14.801 -0.027 4.221 1.00 93.00 108 VAL A N 1
ATOM 839 C CA . VAL A 1 108 ? -13.594 0.293 3.455 1.00 93.00 108 VAL A CA 1
ATOM 840 C C . VAL A 1 108 ? -14.013 0.916 2.136 1.00 93.00 108 VAL A C 1
ATOM 842 O O . VAL A 1 108 ? -14.931 0.419 1.485 1.00 93.00 108 VAL A O 1
ATOM 845 N N . ASP A 1 109 ? -13.333 1.988 1.745 1.00 97.75 109 ASP A N 1
ATOM 846 C CA . ASP A 1 109 ? -13.660 2.723 0.521 1.00 97.75 109 ASP A CA 1
ATOM 847 C C . ASP A 1 109 ? -13.093 2.013 -0.717 1.00 97.75 109 ASP A C 1
ATOM 849 O O . ASP A 1 109 ? -13.763 1.908 -1.744 1.00 97.75 109 ASP A O 1
ATOM 853 N N . TYR A 1 110 ? -11.879 1.456 -0.605 1.00 98.25 110 TYR A N 1
ATOM 854 C CA . TYR A 1 110 ? -11.192 0.790 -1.712 1.00 98.25 110 TYR A CA 1
ATOM 855 C C . TYR A 1 110 ? -10.563 -0.548 -1.301 1.00 98.25 110 TYR A C 1
ATOM 857 O O . TYR A 1 110 ? -9.717 -0.615 -0.408 1.00 98.25 110 TYR A O 1
ATOM 865 N N . LEU A 1 111 ? -10.917 -1.615 -2.025 1.00 97.19 111 LEU A N 1
ATOM 866 C CA . LEU A 1 111 ? -10.280 -2.931 -1.937 1.00 97.19 111 LEU A CA 1
ATOM 867 C C . LEU A 1 111 ? -9.446 -3.183 -3.199 1.00 97.19 111 LEU A C 1
ATOM 869 O O . LEU A 1 111 ? -9.984 -3.263 -4.302 1.00 97.19 111 LEU A O 1
ATOM 873 N N . LEU A 1 112 ? -8.133 -3.329 -3.038 1.00 98.25 112 LEU A N 1
ATOM 874 C CA . LEU A 1 112 ? -7.184 -3.541 -4.130 1.00 98.25 112 LEU A CA 1
ATOM 875 C C . LEU A 1 112 ? -6.548 -4.926 -3.984 1.00 98.25 112 LEU A C 1
ATOM 877 O O . LEU A 1 112 ? -5.921 -5.210 -2.966 1.00 98.25 112 LEU A O 1
ATOM 881 N N . ASN A 1 113 ? -6.689 -5.791 -4.991 1.00 97.62 113 ASN A N 1
ATOM 882 C CA . ASN A 1 113 ? -6.128 -7.142 -4.956 1.00 97.62 113 ASN A CA 1
ATOM 883 C C . ASN A 1 113 ? -4.997 -7.314 -5.977 1.00 97.62 113 ASN A C 1
ATOM 885 O O . ASN A 1 113 ? -5.227 -7.296 -7.185 1.00 97.62 113 ASN A O 1
ATOM 889 N N . PHE A 1 114 ? -3.785 -7.526 -5.469 1.00 97.75 114 PHE A N 1
ATOM 890 C CA . PHE A 1 114 ? -2.570 -7.816 -6.231 1.00 97.75 114 PHE A CA 1
ATOM 891 C C . PHE A 1 114 ? -1.994 -9.208 -5.928 1.00 97.75 114 PHE A C 1
ATOM 893 O O . PHE A 1 114 ? -0.894 -9.529 -6.384 1.00 97.75 114 PHE A O 1
ATOM 900 N N . SER A 1 115 ? -2.701 -10.034 -5.153 1.00 94.81 115 SER A N 1
ATOM 901 C CA . SER A 1 115 ? -2.278 -11.407 -4.869 1.00 94.81 115 SER A CA 1
ATOM 902 C C . SER A 1 115 ? -2.501 -12.309 -6.086 1.00 94.81 115 SER A C 1
ATOM 904 O O . SER A 1 115 ? -3.560 -12.283 -6.710 1.00 94.81 115 SER A O 1
ATOM 906 N N . ALA A 1 116 ? -1.483 -13.091 -6.453 1.00 94.75 116 ALA A N 1
ATOM 907 C CA . ALA A 1 116 ? -1.566 -14.059 -7.542 1.00 94.75 116 ALA A CA 1
ATOM 908 C C . ALA A 1 116 ? -0.417 -15.075 -7.486 1.00 94.75 116 ALA A C 1
ATOM 910 O O . ALA A 1 116 ? 0.720 -14.733 -7.148 1.00 94.75 116 ALA A O 1
ATOM 911 N N . LEU A 1 117 ? -0.689 -16.300 -7.939 1.00 91.19 117 LEU A N 1
ATOM 912 C CA . LEU A 1 117 ? 0.347 -17.207 -8.429 1.00 91.19 117 LEU A CA 1
ATOM 913 C C . LEU A 1 117 ? 0.675 -16.805 -9.872 1.00 91.19 117 LEU A C 1
ATOM 915 O O . LEU A 1 117 ? -0.167 -16.913 -10.757 1.00 91.19 117 LEU A O 1
ATOM 919 N N . LYS A 1 118 ? 1.883 -16.279 -10.093 1.00 87.19 118 LYS A N 1
ATOM 920 C CA . LYS A 1 118 ? 2.291 -15.667 -11.375 1.00 87.19 118 LYS A CA 1
ATOM 921 C C . LYS A 1 118 ? 3.313 -16.473 -12.176 1.00 87.19 118 LYS A C 1
ATOM 923 O O . LYS A 1 118 ? 3.602 -16.121 -13.315 1.00 87.19 118 LYS A O 1
ATOM 928 N N . HIS A 1 119 ? 3.915 -17.485 -11.557 1.00 84.00 119 HIS A N 1
ATOM 929 C CA . HIS A 1 119 ? 4.867 -18.364 -12.224 1.00 84.00 119 HIS A CA 1
ATOM 930 C C . HIS A 1 119 ? 4.103 -19.521 -12.863 1.00 84.00 119 HIS A C 1
ATOM 932 O O . HIS A 1 119 ? 3.279 -20.147 -12.195 1.00 84.00 119 HIS A O 1
ATOM 938 N N . VAL A 1 120 ? 4.367 -19.733 -14.152 1.00 75.12 120 VAL A N 1
ATOM 939 C CA . VAL A 1 120 ? 3.875 -20.862 -14.952 1.00 75.12 120 VAL A CA 1
ATOM 940 C C . VAL A 1 120 ? 4.818 -22.050 -14.862 1.00 75.12 120 VAL A C 1
ATOM 942 O O . VAL A 1 120 ? 6.041 -21.810 -14.728 1.00 75.12 120 VAL A O 1
#

Sequence (120 aa):
MIEELLGRFESVFTSDFMLAKDTMKDEASRSTFVVIGGAGTIGSAVVKLLVSLEAKKIQVVDISENNLVELIRDIRSSKYNTLTEIENYAMDCGSEEFVRYFNQLPSVDYLLNFSALKHV

Radius of gyration: 15.43 Å; chains: 1; bounding box: 36×38×33 Å

Foldseek 3Di:
DVCVVVVHPDDPCPVVCVVCLVVLLVVQLVFEEEEAQLLDPVNLVVVLVSQQSQGAEYEYEYQDPPSVVVSVVPSVPDPRPHPYHYHYDNDDCPDPVVVVCVVPDDDGPYYHYPDDDDDD

pLDDT: mean 93.46, std 6.9, range [58.66, 98.31]